Protein AF-A0AAE6ZPF6-F1 (afdb_monomer_lite)

Structure (mmCIF, N/CA/C/O backbone):
data_AF-A0AAE6ZPF6-F1
#
_entry.id   AF-A0AAE6ZPF6-F1
#
loop_
_atom_site.group_PDB
_atom_site.id
_atom_site.type_symbol
_atom_site.label_atom_id
_atom_site.label_alt_id
_atom_site.label_comp_id
_atom_site.label_asym_id
_atom_site.label_entity_id
_atom_site.label_seq_id
_atom_site.pdbx_PDB_ins_code
_atom_site.Cartn_x
_atom_site.Cartn_y
_atom_site.Cartn_z
_atom_site.occupancy
_atom_site.B_iso_or_equiv
_atom_site.auth_seq_id
_atom_site.auth_comp_id
_atom_site.auth_asym_id
_atom_site.auth_atom_id
_atom_site.pdbx_PDB_model_num
ATOM 1 N N . MET A 1 1 ? -27.029 10.970 37.657 1.00 58.06 1 MET A N 1
ATOM 2 C CA . MET A 1 1 ? -26.576 9.634 37.199 1.00 58.06 1 MET A CA 1
ATOM 3 C C . MET A 1 1 ? -26.401 9.538 35.678 1.00 58.06 1 MET A C 1
ATOM 5 O O . MET A 1 1 ? -25.324 9.160 35.243 1.00 58.06 1 MET A O 1
ATOM 9 N N . TYR A 1 2 ? -27.375 9.965 34.861 1.00 64.75 2 TYR A N 1
ATOM 10 C CA . TYR A 1 2 ? -27.305 9.878 33.386 1.00 64.75 2 TYR A CA 1
ATOM 11 C C . TYR A 1 2 ? -26.139 10.632 32.712 1.00 64.75 2 TYR A C 1
ATOM 13 O O . TYR A 1 2 ? -25.563 10.127 31.754 1.00 64.75 2 TYR A O 1
ATOM 21 N N . LYS A 1 3 ? -25.725 11.796 33.236 1.00 71.38 3 LYS A N 1
ATOM 22 C CA . LYS A 1 3 ? -24.595 12.572 32.677 1.00 71.38 3 LYS A CA 1
ATOM 23 C C . LYS A 1 3 ? -23.259 11.817 32.685 1.00 71.38 3 LYS A C 1
ATOM 25 O O . LYS A 1 3 ? -22.439 12.040 31.802 1.00 71.38 3 LYS A O 1
ATOM 30 N N . HIS A 1 4 ? -23.018 10.947 33.668 1.00 84.69 4 HIS A N 1
ATOM 31 C CA . HIS A 1 4 ? -21.779 10.162 33.718 1.00 84.69 4 HIS A CA 1
ATOM 32 C C . HIS A 1 4 ? -21.820 8.998 32.730 1.00 84.69 4 HIS A C 1
ATOM 34 O O . HIS A 1 4 ? -20.843 8.776 32.027 1.00 84.69 4 HIS A O 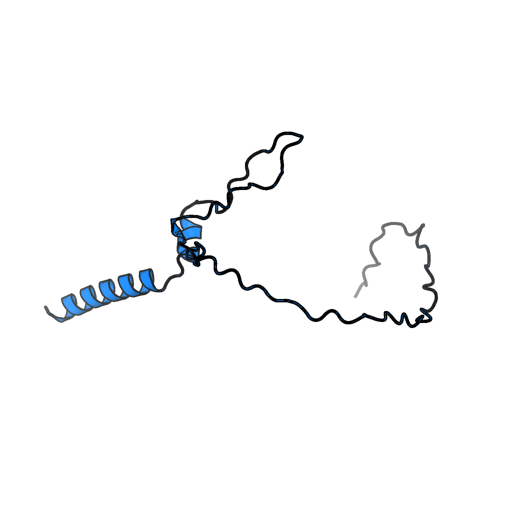1
ATOM 40 N N . PHE A 1 5 ? -22.974 8.343 32.591 1.00 92.50 5 PHE A N 1
ATOM 41 C CA . PHE A 1 5 ? -23.184 7.305 31.581 1.00 92.50 5 PHE A CA 1
ATOM 42 C C . PHE A 1 5 ? -22.990 7.825 30.158 1.00 92.50 5 PHE A C 1
ATOM 44 O O . PHE A 1 5 ? -22.308 7.187 29.366 1.00 92.50 5 PHE A O 1
ATOM 51 N N . GLN A 1 6 ? -23.519 9.010 29.847 1.00 91.88 6 GLN A N 1
ATOM 52 C CA . GLN A 1 6 ? -23.328 9.629 28.534 1.00 91.88 6 GLN A CA 1
ATOM 53 C C . GLN A 1 6 ? -21.856 9.935 28.244 1.00 91.88 6 GLN A C 1
ATOM 55 O O . GLN A 1 6 ? -21.403 9.719 27.128 1.00 91.88 6 GLN A O 1
ATOM 60 N N . LYS A 1 7 ? -21.089 10.388 29.245 1.00 93.06 7 LYS A N 1
ATOM 61 C CA . LYS A 1 7 ? -19.644 10.621 29.092 1.00 93.06 7 LYS A CA 1
ATOM 62 C C . LYS A 1 7 ? -18.869 9.325 28.866 1.00 93.06 7 LYS A C 1
ATOM 64 O O . LYS A 1 7 ? -17.991 9.295 28.014 1.00 93.06 7 LYS A 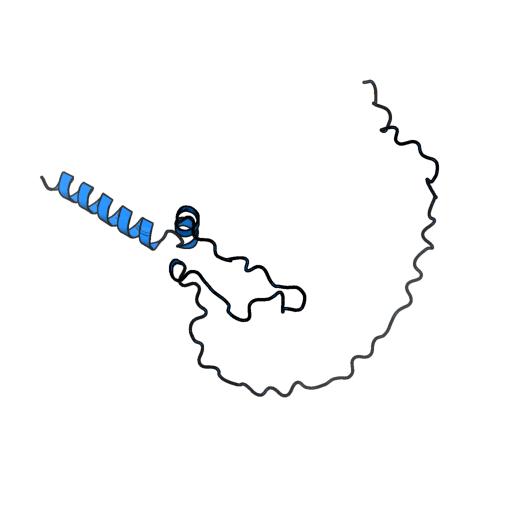O 1
ATOM 69 N N . ILE A 1 8 ? -19.206 8.268 29.603 1.00 95.19 8 ILE A N 1
ATOM 70 C CA . ILE A 1 8 ? -18.587 6.947 29.434 1.00 95.19 8 ILE A CA 1
ATOM 71 C C . ILE A 1 8 ? -18.893 6.407 28.035 1.00 95.19 8 ILE A C 1
ATOM 73 O O . ILE A 1 8 ? -17.982 6.005 27.320 1.00 95.19 8 ILE A O 1
ATOM 77 N N . LEU A 1 9 ? -20.156 6.474 27.609 1.00 95.44 9 LEU A N 1
ATOM 78 C CA . LEU A 1 9 ? -20.567 6.048 26.275 1.00 95.44 9 LEU A CA 1
ATOM 79 C C . LEU A 1 9 ? -19.875 6.869 25.180 1.00 95.44 9 LEU A C 1
ATOM 81 O O . LEU A 1 9 ? -19.399 6.298 24.207 1.00 95.44 9 LEU A O 1
ATOM 85 N N . ALA A 1 10 ? -19.769 8.189 25.352 1.00 95.44 10 ALA A N 1
ATOM 86 C CA . ALA A 1 10 ? -19.077 9.058 24.406 1.00 95.44 10 ALA A CA 1
ATOM 87 C C . ALA A 1 10 ? -17.591 8.696 24.269 1.00 95.44 10 ALA A C 1
ATOM 89 O O . ALA A 1 10 ? -17.084 8.657 23.154 1.00 95.44 10 ALA A O 1
ATOM 90 N N . LEU A 1 11 ? -16.906 8.378 25.374 1.00 96.56 11 LEU A N 1
ATOM 91 C CA . LEU A 1 11 ? -15.513 7.922 25.339 1.00 96.56 11 LEU A CA 1
ATOM 92 C C . LEU A 1 11 ? -15.364 6.576 24.623 1.00 96.56 11 LEU A C 1
ATOM 94 O O . LEU A 1 11 ? -14.448 6.415 23.821 1.00 96.56 11 LEU A O 1
ATOM 98 N N . ILE A 1 12 ? -16.275 5.631 24.869 1.00 96.19 12 ILE A N 1
ATOM 99 C CA . ILE A 1 12 ? -16.268 4.326 24.192 1.00 96.19 12 ILE A CA 1
ATOM 100 C C . ILE A 1 12 ? -16.484 4.507 22.689 1.00 96.19 12 ILE A C 1
ATOM 102 O O . ILE A 1 12 ? -15.710 3.987 21.890 1.00 96.19 12 ILE A O 1
ATOM 106 N N . LEU A 1 13 ? -17.501 5.278 22.297 1.00 96.25 13 LEU A N 1
ATOM 107 C CA . LEU A 1 13 ? -17.804 5.538 20.891 1.00 96.25 13 LEU A CA 1
ATOM 108 C C . LEU A 1 13 ? -16.663 6.279 20.191 1.00 96.25 13 LEU A C 1
ATOM 110 O O . LEU A 1 13 ? -16.329 5.940 19.060 1.00 96.25 13 LEU A O 1
ATOM 114 N N . LEU A 1 14 ? -16.026 7.235 20.870 1.00 96.06 14 LEU A N 1
ATOM 115 C CA . LEU A 1 14 ? -14.848 7.924 20.352 1.00 96.06 14 LEU A CA 1
ATOM 116 C C . LEU A 1 14 ? -13.675 6.957 20.149 1.00 96.06 14 LEU A C 1
ATOM 118 O O . LEU A 1 14 ? -13.012 7.020 19.117 1.00 96.06 14 LEU A O 1
ATOM 122 N N . GLY A 1 15 ? -13.443 6.041 21.091 1.00 93.31 15 GLY A N 1
ATOM 123 C CA . GLY A 1 15 ? -12.421 5.001 20.965 1.00 93.31 15 GLY A CA 1
ATOM 124 C C . GLY A 1 15 ? -12.681 4.077 19.776 1.00 93.31 15 GLY A C 1
ATOM 125 O O . GLY A 1 15 ? -11.798 3.885 18.944 1.00 93.31 15 GLY A O 1
ATOM 126 N N . VAL A 1 16 ? -13.912 3.574 19.639 1.00 92.25 16 VAL A N 1
ATOM 127 C CA . VAL A 1 16 ? -14.318 2.729 18.503 1.00 92.25 16 VAL A CA 1
ATOM 128 C C . VAL A 1 16 ? -14.165 3.478 17.181 1.00 92.25 16 VAL A C 1
ATOM 130 O O . VAL A 1 16 ? -13.597 2.930 16.237 1.00 92.25 16 VAL A O 1
ATOM 133 N N . PHE A 1 17 ? -14.621 4.730 17.111 1.00 92.31 17 PHE A N 1
ATOM 134 C CA . PHE A 1 17 ? -14.486 5.561 15.916 1.00 92.31 17 PHE A CA 1
ATOM 135 C C . PHE A 1 17 ? -13.017 5.769 15.543 1.00 92.31 17 PHE A C 1
ATOM 137 O O . PHE A 1 17 ? -12.642 5.570 14.391 1.00 92.31 17 PHE A O 1
ATOM 144 N N . THR A 1 18 ? -12.174 6.103 16.522 1.00 89.94 18 THR A N 1
ATOM 145 C CA . THR A 1 18 ? -10.740 6.331 16.305 1.00 89.94 18 THR A CA 1
ATOM 146 C C . THR A 1 18 ? -10.066 5.060 15.794 1.00 89.94 18 THR A C 1
ATOM 148 O O . THR A 1 18 ? -9.382 5.102 14.783 1.00 89.94 18 THR A O 1
ATOM 151 N N . LEU A 1 19 ? -10.318 3.904 16.412 1.00 84.31 19 LEU A N 1
ATOM 152 C CA . LEU A 1 19 ? -9.718 2.636 15.980 1.00 84.31 19 LEU A CA 1
ATOM 153 C C . LEU A 1 19 ? -10.185 2.177 14.590 1.00 84.31 19 LEU A C 1
ATOM 155 O O . LEU A 1 19 ? -9.421 1.521 13.891 1.00 84.31 19 LEU A O 1
ATOM 159 N N . ASN A 1 20 ? -11.412 2.514 14.180 1.00 79.62 20 ASN A N 1
ATOM 160 C CA . ASN A 1 20 ? -11.928 2.162 12.851 1.00 79.62 20 ASN A CA 1
ATOM 161 C C . ASN A 1 20 ? -11.506 3.141 11.749 1.00 79.62 20 ASN A C 1
ATOM 163 O O . ASN A 1 20 ? -11.528 2.776 10.577 1.00 79.62 20 ASN A O 1
ATOM 167 N N . THR A 1 21 ? -11.163 4.381 12.102 1.00 81.25 21 THR A N 1
ATOM 168 C CA . THR A 1 21 ? -10.759 5.412 11.131 1.00 81.25 21 THR A CA 1
ATOM 169 C C . THR A 1 21 ? -9.250 5.588 11.028 1.00 81.25 21 THR A C 1
ATOM 171 O O . THR A 1 21 ? -8.772 6.052 9.995 1.00 81.25 21 THR A O 1
ATOM 174 N N . VAL A 1 22 ? -8.488 5.211 12.058 1.00 83.94 22 VAL A N 1
ATOM 175 C CA . VAL A 1 22 ? -7.024 5.217 12.004 1.00 83.94 22 VAL A CA 1
ATOM 176 C C . VAL A 1 22 ? -6.557 4.182 10.973 1.00 83.94 22 VAL A C 1
ATOM 178 O O . VAL A 1 22 ? -6.905 3.004 11.092 1.00 83.94 22 VAL A O 1
ATOM 181 N N . PRO A 1 23 ? -5.751 4.588 9.971 1.00 80.06 23 PRO A N 1
ATOM 182 C CA . PRO A 1 23 ? -5.169 3.655 9.018 1.00 80.06 23 PRO A CA 1
ATOM 183 C C . PRO A 1 23 ? -4.380 2.569 9.743 1.00 80.06 23 PRO A C 1
ATOM 185 O O . PRO A 1 23 ? -3.577 2.862 10.631 1.00 80.06 23 PRO A O 1
ATOM 188 N N . ARG A 1 24 ? -4.571 1.312 9.338 1.00 74.62 24 ARG A N 1
ATOM 189 C CA . ARG A 1 24 ? -3.849 0.182 9.935 1.00 74.62 24 ARG A CA 1
ATOM 190 C C . ARG A 1 24 ? -2.338 0.327 9.787 1.00 74.62 24 ARG A C 1
ATOM 192 O O . ARG A 1 24 ? -1.633 -0.032 10.720 1.00 74.62 24 ARG A O 1
ATOM 199 N N . GLU A 1 25 ? -1.877 0.969 8.713 1.00 68.81 25 GLU A N 1
ATOM 200 C CA . GLU A 1 25 ? -0.487 1.398 8.506 1.00 68.81 25 GLU A CA 1
ATOM 201 C C . GLU A 1 25 ? 0.086 2.159 9.702 1.00 68.81 25 GLU A C 1
ATOM 203 O O . GLU A 1 25 ? 1.199 1.909 10.154 1.00 68.81 25 GLU A O 1
ATOM 208 N N . PHE A 1 26 ? -0.703 3.074 10.266 1.00 76.44 26 PHE A N 1
ATOM 209 C CA . PHE A 1 26 ? -0.258 3.893 11.383 1.00 76.44 26 PHE A CA 1
ATOM 210 C C . PHE A 1 26 ? -0.067 3.051 12.644 1.00 76.44 26 PHE A C 1
ATOM 212 O O . PHE A 1 26 ? 0.901 3.241 13.369 1.00 76.44 26 PHE A O 1
ATOM 219 N N . ILE A 1 27 ? -0.963 2.092 12.893 1.00 77.12 27 ILE A N 1
ATOM 220 C CA . ILE A 1 27 ? -0.833 1.150 14.013 1.00 77.12 27 ILE A CA 1
ATOM 221 C C . ILE A 1 27 ? 0.334 0.186 13.758 1.00 77.12 27 ILE A C 1
ATOM 223 O O . ILE A 1 27 ? 1.078 -0.133 14.683 1.00 77.12 27 ILE A O 1
ATOM 227 N N . HIS A 1 28 ? 0.519 -0.234 12.506 1.00 72.94 28 HIS A N 1
ATOM 228 C CA . HIS A 1 28 ? 1.544 -1.181 12.083 1.00 72.94 28 HIS A CA 1
ATOM 229 C C . HIS A 1 28 ? 2.962 -0.710 12.431 1.00 72.94 28 HIS A C 1
ATOM 231 O O . HIS A 1 28 ? 3.740 -1.500 12.968 1.00 72.94 28 HIS A O 1
ATOM 237 N N . ILE A 1 29 ? 3.247 0.591 12.277 1.00 74.19 29 ILE A N 1
ATOM 238 C CA . ILE A 1 29 ? 4.525 1.222 12.664 1.00 74.19 29 ILE A CA 1
ATOM 239 C C . ILE A 1 29 ? 4.900 0.932 14.130 1.00 74.19 29 ILE A C 1
ATOM 241 O O . ILE A 1 29 ? 6.079 0.819 14.463 1.00 74.19 29 ILE A O 1
ATOM 245 N N . PHE A 1 30 ? 3.916 0.766 15.017 1.00 79.50 30 PHE A N 1
ATOM 246 C CA . PHE A 1 30 ? 4.151 0.511 16.442 1.00 79.50 30 PHE A CA 1
ATOM 247 C C . PHE A 1 30 ? 4.238 -0.979 16.805 1.00 79.50 30 PHE A C 1
ATOM 249 O O . PHE A 1 30 ? 4.523 -1.305 17.956 1.00 79.50 30 PHE A O 1
ATOM 256 N N . THR A 1 31 ? 4.004 -1.895 15.858 1.00 74.00 31 THR A N 1
ATOM 257 C CA . THR A 1 31 ? 3.946 -3.347 16.126 1.00 74.00 31 THR A CA 1
ATOM 258 C C . THR A 1 31 ? 5.283 -4.079 15.976 1.00 74.00 31 THR A C 1
ATOM 260 O O . THR A 1 31 ? 5.332 -5.289 16.177 1.00 74.00 31 THR A O 1
ATOM 263 N N . ASN A 1 32 ? 6.378 -3.363 15.679 1.00 68.44 32 ASN A N 1
ATOM 264 C CA . ASN A 1 32 ? 7.717 -3.923 15.425 1.00 68.44 32 ASN A CA 1
ATOM 265 C C . ASN A 1 32 ? 7.704 -5.095 14.421 1.00 68.44 32 ASN A C 1
ATOM 267 O O . ASN A 1 32 ? 8.496 -6.033 14.513 1.00 68.44 32 ASN A O 1
ATOM 271 N N . HIS A 1 33 ? 6.752 -5.053 13.493 1.00 66.56 33 HIS A N 1
ATOM 272 C CA . HIS A 1 33 ? 6.616 -6.004 12.410 1.00 66.56 33 HIS A CA 1
ATOM 273 C C . HIS A 1 33 ? 7.272 -5.387 11.172 1.00 66.56 33 HIS A C 1
ATOM 275 O O . HIS A 1 33 ? 7.044 -4.219 10.872 1.00 66.56 33 HIS A O 1
ATOM 281 N N . HIS A 1 34 ? 8.116 -6.149 10.480 1.00 62.62 34 HIS A N 1
ATOM 282 C CA . HIS A 1 34 ? 8.766 -5.699 9.251 1.00 62.62 34 HIS A CA 1
ATOM 283 C C . HIS A 1 34 ? 7.972 -6.196 8.041 1.00 62.62 34 HIS A C 1
ATOM 285 O O . HIS A 1 34 ? 7.709 -7.395 7.940 1.00 62.62 34 HIS A O 1
ATOM 291 N N . ASP A 1 35 ? 7.620 -5.286 7.129 1.00 59.78 35 ASP A N 1
ATOM 292 C CA . ASP A 1 35 ? 6.940 -5.609 5.863 1.00 59.78 35 ASP A CA 1
ATOM 293 C C . ASP A 1 35 ? 7.768 -6.523 4.961 1.00 59.78 35 ASP A C 1
ATOM 295 O O . ASP A 1 35 ? 7.236 -7.281 4.157 1.00 59.78 35 ASP A O 1
ATOM 299 N N . THR A 1 36 ? 9.092 -6.464 5.084 1.00 60.56 36 THR A N 1
ATOM 300 C CA . THR A 1 36 ? 10.020 -7.293 4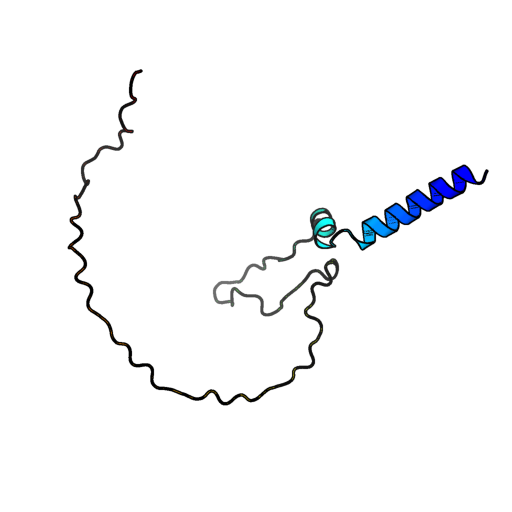.318 1.00 60.56 36 THR A CA 1
ATOM 301 C C . THR A 1 36 ? 11.000 -7.937 5.286 1.00 60.56 36 THR A C 1
ATOM 303 O O . THR A 1 36 ? 11.658 -7.252 6.067 1.00 60.56 36 THR A O 1
ATOM 306 N N . GLN A 1 37 ? 11.078 -9.267 5.263 1.00 63.47 37 GLN A N 1
ATOM 307 C CA . GLN A 1 37 ? 12.177 -9.988 5.897 1.00 63.47 37 GLN A CA 1
ATOM 308 C C . GLN A 1 37 ? 13.222 -10.270 4.827 1.00 63.47 37 GLN A C 1
ATOM 310 O O . GLN A 1 37 ? 12.980 -11.070 3.923 1.00 63.47 37 GLN A O 1
ATOM 315 N N . ASP A 1 38 ? 14.371 -9.612 4.933 1.00 64.75 38 ASP A N 1
ATOM 316 C CA . ASP A 1 38 ? 15.490 -9.860 4.034 1.00 64.75 38 ASP A CA 1
ATOM 317 C C . ASP A 1 38 ? 16.038 -11.268 4.288 1.00 64.75 38 ASP A C 1
ATOM 319 O O . ASP A 1 38 ? 16.599 -11.568 5.344 1.00 64.75 38 ASP A O 1
ATOM 323 N N . THR A 1 39 ? 15.869 -12.164 3.319 1.00 65.56 39 THR A N 1
ATOM 324 C CA . THR A 1 39 ? 16.536 -13.467 3.333 1.00 65.56 39 THR A CA 1
ATOM 325 C C . THR A 1 39 ? 17.887 -13.343 2.647 1.00 65.56 39 THR A C 1
ATOM 327 O O . THR A 1 39 ? 17.970 -12.854 1.521 1.00 65.56 39 THR A O 1
ATOM 330 N N . HIS A 1 40 ? 18.950 -13.824 3.289 1.00 65.44 40 HIS A N 1
ATOM 331 C CA . HIS A 1 40 ? 20.258 -13.909 2.647 1.00 65.44 40 HIS A CA 1
ATOM 332 C C . HIS A 1 40 ? 20.214 -14.921 1.494 1.00 65.44 40 HIS A C 1
ATOM 334 O O . HIS A 1 40 ? 20.143 -16.127 1.723 1.00 65.44 40 HIS A O 1
ATOM 340 N N . ALA A 1 41 ? 20.263 -14.427 0.257 1.00 66.50 41 ALA A N 1
ATOM 341 C CA . ALA A 1 41 ? 20.447 -15.256 -0.928 1.00 66.50 41 ALA A CA 1
ATOM 342 C C . ALA A 1 41 ? 21.908 -15.731 -1.009 1.00 66.50 41 ALA A C 1
ATOM 344 O O . ALA A 1 41 ? 22.837 -14.941 -0.808 1.00 66.50 41 ALA A O 1
ATOM 345 N N . SER A 1 42 ? 22.124 -17.018 -1.298 1.00 74.56 42 SER A N 1
ATOM 346 C CA . SER A 1 42 ? 23.469 -17.537 -1.567 1.00 74.56 42 SER A CA 1
ATOM 347 C C . SER A 1 42 ? 23.929 -17.123 -2.967 1.00 74.56 42 SER A C 1
ATOM 349 O O . SER A 1 42 ? 23.125 -16.757 -3.825 1.00 74.56 42 SER A O 1
ATOM 351 N N . ALA A 1 43 ? 25.241 -17.149 -3.218 1.00 72.81 43 ALA A N 1
ATOM 352 C CA . ALA A 1 43 ? 25.781 -16.770 -4.521 1.00 72.81 43 ALA A CA 1
ATOM 353 C C . ALA A 1 43 ? 25.226 -17.685 -5.632 1.00 72.81 43 ALA A C 1
ATOM 355 O O . ALA A 1 43 ? 25.558 -18.868 -5.681 1.00 72.81 43 ALA A O 1
ATOM 356 N N . GLY A 1 44 ? 24.397 -17.123 -6.518 1.00 69.19 44 GLY A N 1
ATOM 357 C CA . GLY A 1 44 ? 23.737 -17.838 -7.619 1.00 69.19 44 GLY A CA 1
ATOM 358 C C . GLY A 1 44 ? 22.211 -17.922 -7.509 1.00 69.19 44 GLY A C 1
ATOM 359 O O . GLY A 1 44 ? 21.568 -18.249 -8.505 1.00 69.19 44 GLY A O 1
ATOM 360 N N . ASP A 1 45 ? 21.632 -17.582 -6.354 1.00 67.31 45 ASP A N 1
ATOM 361 C CA . ASP A 1 45 ? 20.179 -17.557 -6.169 1.00 67.31 45 ASP A CA 1
ATOM 362 C C . ASP A 1 45 ? 19.545 -16.276 -6.728 1.00 67.31 45 ASP A C 1
ATOM 364 O O . ASP A 1 45 ? 20.160 -15.206 -6.791 1.00 67.31 45 ASP A O 1
ATOM 368 N N . ALA A 1 46 ? 18.272 -16.376 -7.117 1.00 61.97 46 ALA A N 1
ATOM 369 C CA . ALA A 1 46 ? 17.477 -15.211 -7.471 1.00 61.97 46 ALA A CA 1
ATOM 370 C C . ALA A 1 46 ? 17.353 -14.287 -6.247 1.00 61.97 46 ALA A C 1
ATOM 372 O O . ALA A 1 46 ? 16.826 -14.680 -5.211 1.00 61.97 46 ALA A O 1
ATOM 373 N N . MET A 1 47 ? 17.812 -13.039 -6.377 1.00 62.06 47 MET A N 1
ATOM 374 C CA . MET A 1 47 ? 17.753 -12.041 -5.297 1.00 62.06 47 MET A CA 1
ATOM 375 C C . MET A 1 47 ? 16.330 -11.552 -4.982 1.00 62.06 47 MET A C 1
ATOM 377 O O . MET A 1 47 ? 16.137 -10.784 -4.045 1.00 62.06 47 MET A O 1
ATOM 381 N N . PHE A 1 48 ? 15.338 -11.975 -5.765 1.00 60.53 48 PHE A N 1
ATOM 382 C CA . PHE A 1 48 ? 13.937 -11.630 -5.573 1.00 60.53 48 PHE A CA 1
ATOM 383 C C . PHE A 1 48 ? 13.187 -12.844 -5.026 1.00 60.53 48 PHE A C 1
ATOM 385 O O . PHE A 1 48 ? 13.193 -13.909 -5.645 1.00 60.53 48 PHE A O 1
ATOM 392 N N . SER A 1 49 ? 12.517 -12.673 -3.884 1.00 59.66 49 SER A N 1
ATOM 393 C CA . SER A 1 49 ? 11.577 -13.669 -3.368 1.00 59.66 49 SER A CA 1
ATOM 394 C C . SER A 1 49 ? 10.431 -13.855 -4.367 1.00 59.66 49 SER A C 1
ATOM 396 O O . SER A 1 49 ? 9.789 -12.882 -4.760 1.00 59.66 49 SER A O 1
ATOM 398 N N . GLY A 1 50 ? 10.154 -15.101 -4.763 1.00 61.97 50 GLY A N 1
ATOM 399 C CA . GLY A 1 50 ? 8.969 -15.440 -5.563 1.00 61.97 50 GLY A CA 1
ATOM 400 C C . GLY A 1 50 ? 7.655 -15.343 -4.775 1.00 61.97 50 GLY A C 1
ATOM 401 O O . GLY A 1 50 ? 6.579 -15.355 -5.364 1.00 61.97 50 GLY A O 1
ATOM 402 N N . GLU A 1 51 ? 7.745 -15.224 -3.451 1.00 59.03 51 GLU A N 1
ATOM 403 C CA . GLU A 1 51 ? 6.616 -15.094 -2.534 1.00 59.03 51 GLU A CA 1
ATOM 404 C C . GLU A 1 51 ? 6.489 -13.634 -2.085 1.00 59.03 51 GLU A C 1
ATOM 406 O O . GLU A 1 51 ? 7.388 -13.099 -1.425 1.00 59.03 51 GLU A O 1
ATOM 411 N N . HIS A 1 52 ? 5.367 -12.989 -2.413 1.00 59.38 52 HIS A N 1
ATOM 412 C CA . HIS A 1 52 ? 5.044 -11.653 -1.918 1.00 59.38 52 HIS A CA 1
ATOM 413 C C . HIS A 1 52 ? 4.377 -11.766 -0.539 1.00 59.38 52 HIS A C 1
ATOM 415 O O . HIS A 1 52 ? 3.158 -11.888 -0.425 1.00 59.38 52 HIS A O 1
ATOM 421 N N . ARG A 1 53 ? 5.178 -11.731 0.529 1.00 59.44 53 ARG A N 1
ATOM 422 C CA . ARG A 1 53 ? 4.677 -11.800 1.909 1.00 59.44 53 ARG A CA 1
ATOM 423 C C . ARG A 1 53 ? 4.227 -10.409 2.351 1.00 59.44 53 ARG A C 1
ATOM 425 O O . ARG A 1 53 ? 5.065 -9.551 2.582 1.00 59.44 53 ARG A O 1
ATOM 432 N N . HIS A 1 54 ? 2.919 -10.191 2.443 1.00 60.00 54 HIS A N 1
ATOM 433 C CA . HIS A 1 54 ? 2.359 -8.993 3.072 1.00 60.00 54 HIS A CA 1
ATOM 434 C C . HIS A 1 54 ? 2.078 -9.278 4.546 1.00 60.00 54 HIS A C 1
ATOM 436 O O . HIS A 1 54 ? 1.843 -10.420 4.942 1.00 60.00 54 HIS A O 1
ATOM 442 N N . CYS A 1 55 ? 2.047 -8.233 5.361 1.00 61.12 55 CYS A N 1
ATOM 443 C CA . CYS A 1 55 ? 1.585 -8.330 6.736 1.00 61.12 55 CYS A CA 1
ATOM 444 C C . CYS A 1 55 ? 0.070 -8.578 6.763 1.00 61.12 55 CYS A C 1
ATOM 446 O O . CYS A 1 55 ? -0.702 -7.687 6.404 1.00 61.12 55 CYS A O 1
ATOM 448 N N . ASP A 1 56 ? -0.369 -9.735 7.272 1.00 61.25 56 ASP A N 1
ATOM 449 C CA . ASP A 1 56 ? -1.800 -10.068 7.433 1.00 61.25 56 ASP A CA 1
ATOM 450 C C . ASP A 1 56 ? -2.574 -8.992 8.218 1.00 61.25 56 ASP A C 1
ATOM 452 O O . ASP A 1 56 ? -3.767 -8.771 8.007 1.00 61.25 56 ASP A O 1
ATOM 456 N N . PHE A 1 57 ? -1.878 -8.276 9.107 1.00 63.25 57 PHE A N 1
ATOM 457 C CA . PHE A 1 57 ? -2.423 -7.174 9.895 1.00 63.25 57 PHE A CA 1
ATOM 458 C C . PHE A 1 57 ? -2.929 -6.002 9.040 1.00 63.25 57 PHE A C 1
ATOM 460 O O . PHE A 1 57 ? -3.983 -5.423 9.331 1.00 63.25 57 PHE A O 1
ATOM 467 N N . LEU A 1 58 ? -2.189 -5.663 7.982 1.00 59.44 58 LEU A N 1
ATOM 468 C CA . LEU A 1 58 ? -2.505 -4.539 7.111 1.00 59.44 58 LEU A CA 1
ATOM 469 C C . LEU A 1 58 ? -3.706 -4.844 6.208 1.00 59.44 58 LEU A C 1
ATOM 471 O O . LEU A 1 58 ? -4.402 -3.917 5.804 1.00 59.44 58 LEU A O 1
ATOM 475 N N . GLN A 1 59 ? -3.999 -6.127 5.943 1.00 59.00 59 GLN A N 1
ATOM 476 C CA . GLN A 1 59 ? -5.042 -6.565 5.002 1.00 59.00 59 GLN A CA 1
ATOM 477 C C . GLN A 1 59 ? -4.961 -5.852 3.637 1.00 59.00 59 GLN A C 1
ATOM 479 O O . GLN A 1 59 ? -5.945 -5.804 2.907 1.00 59.00 59 GLN A O 1
ATOM 484 N N . ILE A 1 60 ? -3.780 -5.351 3.250 1.00 56.41 60 ILE A N 1
ATOM 485 C CA . ILE A 1 60 ? -3.486 -4.799 1.913 1.00 56.41 60 ILE A CA 1
ATOM 486 C C . ILE A 1 60 ? -3.206 -5.968 0.957 1.00 56.41 60 ILE A C 1
ATOM 488 O O . ILE A 1 60 ? -2.310 -5.937 0.123 1.00 56.41 60 ILE A O 1
ATOM 492 N N . GLY A 1 61 ? -3.940 -7.066 1.125 1.00 53.88 61 GLY A N 1
ATOM 493 C CA . GLY A 1 61 ? -3.958 -8.116 0.129 1.00 53.88 61 GLY A CA 1
ATOM 494 C C . GLY A 1 61 ? -4.684 -7.569 -1.087 1.00 53.88 61 GLY A C 1
ATOM 495 O O . GLY A 1 61 ? -5.745 -6.958 -0.957 1.00 53.88 61 GLY A O 1
ATOM 496 N N . VAL A 1 62 ? -4.117 -7.789 -2.270 1.00 55.31 62 VAL A N 1
ATOM 497 C CA . VAL A 1 62 ? -4.890 -7.685 -3.505 1.00 55.31 62 VAL A CA 1
ATOM 498 C C . VAL A 1 62 ? -6.077 -8.629 -3.331 1.00 55.31 62 VAL A C 1
ATOM 500 O O . VAL A 1 62 ? -5.886 -9.833 -3.159 1.00 55.31 62 VAL A O 1
ATOM 503 N N . GLU A 1 63 ? -7.288 -8.073 -3.285 1.00 53.53 63 GLU A N 1
ATOM 504 C CA . GLU A 1 63 ? -8.517 -8.862 -3.265 1.00 53.53 63 GLU A CA 1
ATOM 505 C C . GLU A 1 63 ? -8.421 -9.891 -4.401 1.00 53.53 63 GLU A C 1
ATOM 507 O O . GLU A 1 63 ? -7.932 -9.523 -5.474 1.00 53.53 63 GLU A O 1
ATOM 512 N N . PRO A 1 64 ? -8.760 -11.178 -4.186 1.00 57.41 64 PRO A N 1
ATOM 513 C CA . PRO A 1 64 ? -8.610 -12.191 -5.219 1.00 57.41 64 PRO A CA 1
ATOM 514 C C . PRO A 1 64 ? -9.523 -11.825 -6.389 1.00 57.41 64 PRO A C 1
ATOM 516 O O . PRO A 1 64 ? -10.707 -12.146 -6.405 1.00 57.41 64 PRO A O 1
ATOM 519 N N . PHE A 1 65 ? -8.978 -11.089 -7.353 1.00 56.69 65 PHE A N 1
ATOM 520 C CA . PHE A 1 65 ? -9.659 -10.790 -8.591 1.00 56.69 65 PHE A CA 1
ATOM 521 C C . PHE A 1 65 ? -9.791 -12.113 -9.326 1.00 56.69 65 PHE A C 1
ATOM 523 O O . PHE A 1 65 ? -8.784 -12.759 -9.627 1.00 56.69 65 PHE A O 1
ATOM 530 N N . ASP A 1 66 ? -11.027 -12.507 -9.628 1.00 66.25 66 ASP A N 1
ATOM 531 C CA . ASP A 1 66 ? -11.263 -13.552 -10.612 1.00 66.25 66 ASP A CA 1
ATOM 532 C C . ASP A 1 66 ? -10.485 -13.173 -11.871 1.00 66.25 66 ASP A C 1
ATOM 534 O O . ASP A 1 66 ? -10.694 -12.109 -12.462 1.00 66.25 66 ASP A O 1
ATOM 538 N N . GLN A 1 67 ? -9.520 -14.010 -12.240 1.00 65.12 67 GLN A N 1
ATOM 539 C CA . GLN A 1 67 ? -8.628 -13.736 -13.352 1.00 65.12 67 GLN A CA 1
ATOM 540 C C . GLN A 1 67 ? -9.422 -13.842 -14.660 1.00 65.12 67 GLN A C 1
ATOM 542 O O . GLN A 1 67 ? -9.515 -14.907 -15.269 1.00 65.12 67 GLN A O 1
ATOM 547 N N . TYR A 1 68 ? -10.011 -12.738 -15.115 1.00 68.88 68 TYR A N 1
ATOM 548 C CA . TYR A 1 68 ? -10.627 -12.674 -16.434 1.00 68.88 68 TYR A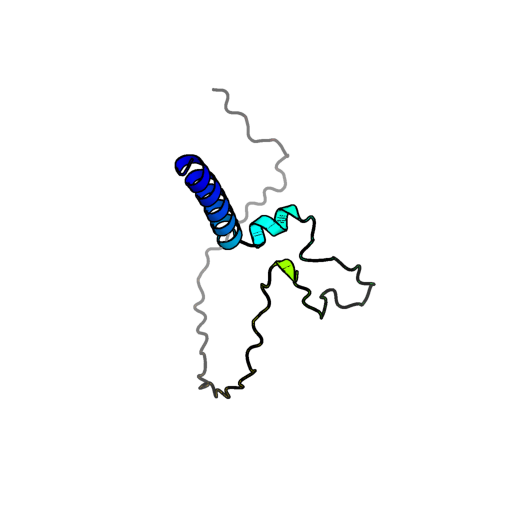 CA 1
ATOM 549 C C . TYR A 1 68 ? -9.557 -12.351 -17.478 1.00 68.88 68 TYR A C 1
ATOM 551 O O . TYR A 1 68 ? -8.829 -11.363 -17.394 1.00 68.88 68 TYR A O 1
ATOM 559 N N . THR A 1 69 ? -9.441 -13.215 -18.484 1.00 76.25 69 THR A N 1
ATOM 560 C CA . THR A 1 69 ? -8.520 -12.999 -19.603 1.00 76.25 69 THR A CA 1
ATOM 561 C C . THR A 1 69 ? -9.265 -12.287 -20.722 1.00 76.25 69 THR A C 1
ATOM 563 O O . THR A 1 69 ? -10.101 -12.883 -21.396 1.00 76.25 69 THR A O 1
ATOM 566 N N . THR A 1 70 ? -8.949 -11.012 -20.943 1.00 76.44 70 THR A N 1
ATOM 567 C CA . THR A 1 70 ? -9.423 -10.270 -22.117 1.00 76.44 70 THR A CA 1
ATOM 568 C C . THR A 1 70 ? -8.386 -10.382 -23.226 1.00 76.44 70 THR A C 1
ATOM 570 O O . THR A 1 70 ? -7.289 -9.834 -23.125 1.00 76.44 70 THR A O 1
ATOM 573 N N . THR A 1 71 ? -8.724 -11.068 -24.315 1.00 79.19 71 THR A N 1
ATOM 574 C CA . THR A 1 71 ? -7.910 -11.054 -25.535 1.00 79.19 71 THR A CA 1
ATOM 575 C C . THR A 1 71 ? -8.142 -9.750 -26.291 1.00 79.19 71 THR A C 1
ATOM 577 O O . THR A 1 71 ? -9.209 -9.542 -26.867 1.00 79.19 71 THR A O 1
ATOM 580 N N . PHE A 1 72 ? -7.136 -8.877 -26.304 1.00 80.81 72 PHE A N 1
ATOM 581 C CA . PHE A 1 72 ? -7.119 -7.656 -27.105 1.00 80.81 72 PHE A CA 1
ATOM 582 C C . PHE A 1 72 ? -6.117 -7.803 -28.252 1.00 80.81 72 PHE A C 1
ATOM 584 O O . PHE A 1 72 ? -4.937 -8.064 -28.026 1.00 80.81 72 PHE A O 1
ATOM 591 N N . ILE A 1 73 ? -6.579 -7.615 -29.487 1.00 83.75 73 ILE A N 1
ATOM 592 C CA . ILE A 1 73 ? -5.705 -7.541 -30.659 1.00 83.75 73 ILE A CA 1
ATOM 593 C C . ILE A 1 73 ? -5.412 -6.063 -30.904 1.00 83.75 73 ILE A C 1
ATOM 595 O O . ILE A 1 73 ? -6.256 -5.331 -31.422 1.00 83.75 73 ILE A O 1
ATOM 599 N N . ALA A 1 74 ? -4.220 -5.618 -30.510 1.00 78.88 74 ALA A N 1
ATOM 600 C CA . ALA A 1 74 ? -3.799 -4.245 -30.744 1.00 78.88 74 ALA A CA 1
ATOM 601 C C . ALA A 1 74 ? -3.603 -3.998 -32.252 1.00 78.88 74 ALA A C 1
ATOM 603 O O . ALA A 1 74 ? -2.890 -4.767 -32.906 1.00 78.88 74 ALA A O 1
ATOM 604 N N . PRO A 1 75 ? -4.183 -2.931 -32.829 1.00 81.56 75 PRO A N 1
ATOM 605 C CA . PRO A 1 75 ? -3.887 -2.557 -34.203 1.00 81.56 75 PRO A CA 1
ATOM 606 C C . PRO A 1 75 ? -2.425 -2.113 -34.295 1.00 81.56 75 PRO A C 1
ATOM 608 O O . PRO A 1 75 ? -2.029 -1.097 -33.722 1.00 81.56 75 PRO A O 1
ATOM 611 N N . VAL A 1 76 ? -1.612 -2.871 -35.028 1.00 80.94 76 VAL A N 1
ATOM 612 C CA . VAL A 1 76 ? -0.210 -2.522 -35.262 1.00 80.94 76 VAL A CA 1
ATOM 613 C C . VAL A 1 76 ? -0.160 -1.435 -36.332 1.00 80.94 76 VAL A C 1
ATOM 615 O O . VAL A 1 76 ? -0.651 -1.627 -37.445 1.00 80.94 76 VAL A O 1
ATOM 618 N N . ARG A 1 77 ? 0.428 -0.281 -36.009 1.00 82.62 77 ARG A N 1
ATOM 619 C CA . ARG A 1 77 ? 0.786 0.739 -37.002 1.00 82.62 77 ARG A CA 1
ATOM 620 C C . ARG A 1 77 ? 2.302 0.901 -37.058 1.00 82.62 77 ARG A C 1
ATOM 622 O O . ARG A 1 77 ? 2.945 0.860 -36.010 1.00 82.62 77 ARG A O 1
ATOM 629 N N . PRO A 1 78 ? 2.880 1.103 -38.252 1.00 83.69 78 PRO A N 1
ATOM 630 C CA . PRO A 1 78 ? 4.301 1.378 -38.375 1.00 83.69 78 PRO A CA 1
ATOM 631 C C . PRO A 1 78 ? 4.628 2.718 -37.710 1.00 83.69 78 PRO A C 1
ATOM 633 O O . PRO A 1 78 ? 4.016 3.743 -38.016 1.00 83.69 78 PRO A O 1
ATOM 636 N N . VAL A 1 79 ? 5.606 2.706 -36.806 1.00 79.50 79 VAL A N 1
ATOM 637 C CA . VAL A 1 79 ? 6.193 3.922 -36.239 1.00 79.50 79 VAL A CA 1
ATOM 638 C C . VAL A 1 79 ? 7.384 4.307 -37.108 1.00 79.50 79 VAL A C 1
ATOM 640 O O . VAL A 1 79 ? 8.376 3.583 -37.168 1.00 79.50 79 VAL A O 1
ATOM 643 N N . ILE A 1 80 ? 7.278 5.443 -37.797 1.00 83.75 80 ILE A N 1
ATOM 644 C CA . ILE A 1 80 ? 8.387 6.024 -38.556 1.00 83.75 80 ILE A CA 1
ATOM 645 C C . ILE A 1 80 ? 9.135 6.968 -37.618 1.00 83.75 80 ILE A C 1
ATOM 647 O O . ILE A 1 80 ? 8.654 8.054 -37.297 1.00 83.75 80 ILE A O 1
ATOM 651 N N . TRP A 1 81 ? 10.317 6.551 -37.175 1.00 79.31 81 TRP A N 1
ATOM 652 C CA . TRP A 1 81 ? 11.203 7.399 -36.388 1.00 79.31 81 TRP A CA 1
ATOM 653 C C . TRP A 1 81 ? 11.932 8.373 -37.311 1.00 79.31 81 TRP A C 1
ATOM 655 O O . TRP A 1 81 ? 12.824 7.983 -38.063 1.00 79.31 81 TRP A O 1
ATOM 665 N N . VAL A 1 82 ? 11.552 9.648 -37.257 1.00 82.50 82 VAL A N 1
ATOM 666 C CA . VAL A 1 82 ? 12.269 10.726 -37.946 1.00 82.50 82 VAL A CA 1
ATOM 667 C C . VAL A 1 82 ? 13.188 11.397 -36.935 1.00 82.50 82 VAL A C 1
ATOM 669 O O . VAL A 1 82 ? 12.765 12.254 -36.160 1.00 82.50 82 VAL A O 1
ATOM 672 N N . PHE A 1 83 ? 14.456 10.995 -36.927 1.00 80.62 83 PHE A N 1
ATOM 673 C CA . PHE A 1 83 ? 15.474 11.677 -36.139 1.00 80.62 83 PHE A CA 1
ATOM 674 C C . PHE A 1 83 ? 15.850 12.977 -36.844 1.00 80.62 83 PHE A C 1
ATOM 676 O O . PHE A 1 83 ? 16.498 12.966 -37.888 1.00 80.62 83 PHE A O 1
ATOM 683 N N . GLN A 1 84 ? 15.431 14.106 -36.278 1.00 79.12 84 GLN A N 1
ATOM 684 C CA . GLN A 1 84 ? 15.950 15.400 -36.694 1.00 79.12 84 GLN A CA 1
ATOM 685 C C . GLN A 1 84 ? 17.343 15.570 -36.081 1.00 79.12 84 GLN A C 1
ATOM 687 O O . GLN A 1 84 ? 17.447 15.600 -34.850 1.00 79.12 84 GLN A O 1
ATOM 692 N N . PRO A 1 85 ? 18.415 15.682 -36.883 1.00 77.50 85 PRO A N 1
ATOM 693 C CA . PRO A 1 85 ? 19.721 16.000 -36.337 1.00 77.50 85 PRO A CA 1
ATOM 694 C C . PRO A 1 85 ? 19.653 17.413 -35.753 1.00 77.50 85 PRO A C 1
ATOM 696 O O . PRO A 1 85 ? 19.624 18.404 -36.481 1.00 77.50 85 PRO A O 1
ATOM 699 N N . ARG A 1 86 ? 19.600 17.521 -34.422 1.00 72.31 86 ARG A N 1
ATOM 700 C CA . ARG A 1 86 ? 19.891 18.793 -33.763 1.00 72.31 86 ARG A CA 1
ATOM 701 C C . ARG A 1 86 ? 21.382 19.043 -33.924 1.00 72.31 86 ARG A C 1
ATOM 703 O O . ARG A 1 86 ? 22.191 18.239 -33.470 1.00 72.31 86 ARG A O 1
ATOM 710 N N . GLN A 1 87 ? 21.735 20.170 -34.533 1.00 76.25 87 GLN A N 1
ATOM 711 C CA . GLN A 1 87 ? 23.066 20.741 -34.372 1.00 76.25 87 GLN A CA 1
ATOM 712 C C . GLN A 1 87 ? 23.193 21.162 -32.906 1.00 76.25 87 GLN A C 1
ATOM 714 O O . GLN A 1 87 ? 22.748 22.238 -32.513 1.00 76.25 87 GLN A O 1
ATOM 719 N N . LEU A 1 88 ? 23.698 20.259 -32.068 1.00 71.94 88 LEU A N 1
ATOM 720 C CA . LEU A 1 88 ? 24.110 20.615 -30.721 1.00 71.94 88 LEU A CA 1
ATOM 721 C C . LEU A 1 88 ? 25.419 21.401 -30.861 1.00 71.94 88 LEU A C 1
ATOM 723 O O . LEU A 1 88 ? 26.330 20.907 -31.530 1.00 71.94 88 LEU A O 1
ATOM 727 N N . PRO A 1 89 ? 25.521 22.617 -30.297 1.00 76.31 89 PRO A N 1
ATOM 728 C CA . PRO A 1 89 ? 26.799 23.306 -30.246 1.00 76.31 89 PRO A CA 1
ATOM 729 C C . PRO A 1 89 ? 27.794 22.413 -29.504 1.00 76.31 89 PRO A C 1
ATOM 731 O O . PRO A 1 89 ? 27.451 21.801 -28.491 1.00 76.31 89 PRO A O 1
ATOM 734 N N . GLU A 1 90 ? 29.007 22.315 -30.039 1.00 75.75 90 GLU A N 1
ATOM 735 C CA . GLU A 1 90 ? 30.091 21.579 -29.403 1.00 75.75 90 GLU A CA 1
ATOM 736 C C . GLU A 1 90 ? 30.293 22.132 -27.989 1.00 75.75 90 GLU A C 1
ATOM 738 O O . GLU A 1 90 ? 30.597 23.310 -27.795 1.00 75.75 90 GLU A O 1
ATOM 743 N N . THR A 1 91 ? 30.061 21.294 -26.980 1.00 69.81 91 THR A N 1
ATOM 744 C CA . THR A 1 91 ? 30.370 21.637 -25.595 1.00 69.81 91 THR A CA 1
ATOM 745 C C . THR A 1 91 ? 31.880 21.748 -25.468 1.00 69.81 91 THR A C 1
ATOM 747 O O . THR A 1 91 ? 32.585 20.738 -25.493 1.00 69.81 91 THR A O 1
ATOM 750 N N . SER A 1 92 ? 32.383 22.972 -25.326 1.00 72.88 92 SER A N 1
ATOM 751 C CA . SER A 1 92 ? 33.776 23.204 -24.979 1.00 72.88 92 SER A CA 1
ATOM 752 C C . SER A 1 92 ? 33.998 22.791 -23.524 1.00 72.88 92 SER A C 1
ATOM 754 O O . SER A 1 92 ? 33.470 23.384 -22.584 1.00 72.88 92 SER A O 1
ATOM 756 N N . TYR A 1 93 ? 34.773 21.730 -23.324 1.00 64.38 93 TYR A N 1
ATOM 757 C CA . TYR A 1 93 ? 35.217 21.330 -21.996 1.00 64.38 93 TYR A CA 1
ATOM 758 C C . TYR A 1 93 ? 36.515 22.063 -21.674 1.00 64.38 93 TYR A C 1
ATOM 760 O O . TYR A 1 93 ? 37.558 21.784 -22.263 1.00 64.38 93 TYR A O 1
ATOM 768 N N . VAL A 1 94 ? 36.472 22.980 -20.708 1.00 70.19 94 VAL A N 1
ATOM 769 C CA . VAL A 1 94 ? 37.697 23.469 -20.071 1.00 70.19 94 VAL A CA 1
ATOM 770 C C . VAL A 1 94 ? 38.126 22.413 -19.057 1.00 70.19 94 VAL A C 1
ATOM 772 O O . VAL A 1 94 ? 37.471 22.193 -18.039 1.00 70.19 94 VAL A O 1
ATOM 775 N N . THR A 1 95 ? 39.215 21.704 -19.343 1.00 62.38 95 THR A N 1
ATOM 776 C CA . THR A 1 95 ? 39.796 20.742 -18.403 1.00 62.38 95 THR A CA 1
ATOM 777 C C . THR A 1 95 ? 40.434 21.474 -17.227 1.00 62.38 95 THR A C 1
ATOM 779 O O . THR A 1 95 ? 41.572 21.924 -17.313 1.00 62.38 95 THR A O 1
ATOM 782 N N . HIS A 1 96 ? 39.731 21.544 -16.099 1.00 61.72 96 HIS A N 1
ATOM 783 C CA . HIS A 1 96 ? 40.286 21.981 -14.816 1.00 61.72 96 HIS A CA 1
ATOM 784 C C . HIS A 1 96 ? 41.052 20.832 -14.142 1.00 61.72 96 HIS A C 1
ATOM 786 O O . HIS A 1 96 ? 40.637 20.316 -13.109 1.00 61.72 96 HIS A O 1
ATOM 792 N N . ARG A 1 97 ? 42.140 20.365 -14.767 1.00 58.19 97 ARG A N 1
ATOM 793 C CA . ARG A 1 97 ? 42.932 19.232 -14.248 1.00 58.19 97 ARG A CA 1
ATOM 794 C C . ARG A 1 97 ? 43.925 19.623 -13.147 1.00 58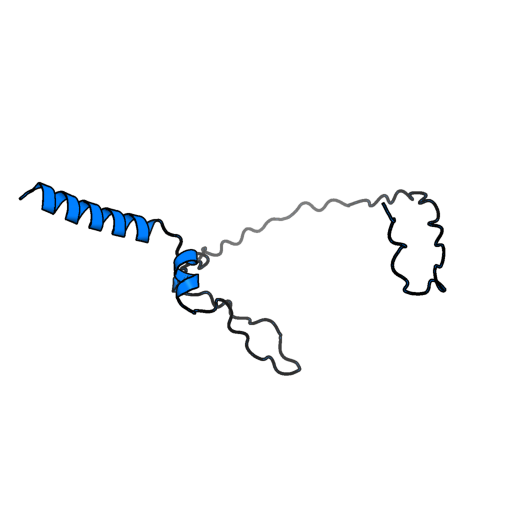.19 97 ARG A C 1
ATOM 796 O O . ARG A 1 97 ? 44.345 18.747 -12.404 1.00 58.19 97 ARG A O 1
ATOM 803 N N . ASP A 1 98 ? 44.192 20.919 -12.984 1.00 59.69 98 ASP A N 1
ATOM 804 C CA . ASP A 1 98 ? 45.229 21.432 -12.074 1.00 59.69 98 ASP A CA 1
ATOM 805 C C . ASP A 1 98 ? 44.689 22.364 -10.975 1.00 59.69 98 ASP A C 1
ATOM 807 O O . ASP A 1 98 ? 45.447 23.099 -10.338 1.00 59.69 98 ASP A O 1
ATOM 811 N N . LEU A 1 99 ? 43.374 22.367 -10.720 1.00 58.28 99 LEU A N 1
ATOM 812 C CA . LEU A 1 99 ? 42.841 23.115 -9.583 1.00 58.28 99 LEU A CA 1
ATOM 813 C C . LEU A 1 99 ? 43.139 22.347 -8.292 1.00 58.28 99 LEU A C 1
ATOM 815 O O . LEU A 1 99 ? 42.571 21.288 -8.034 1.00 58.28 99 LEU A O 1
ATOM 819 N N . SER A 1 100 ? 44.029 22.898 -7.462 1.00 62.53 100 SER A N 1
ATOM 820 C CA . SER A 1 100 ? 44.202 22.436 -6.082 1.00 62.53 100 SER A CA 1
ATOM 821 C C . SER A 1 100 ? 42.841 22.438 -5.371 1.00 62.53 100 SER A C 1
ATOM 823 O O . SER A 1 100 ? 42.082 23.386 -5.596 1.00 62.53 100 SER A O 1
ATOM 825 N N . PRO A 1 101 ? 42.536 21.480 -4.477 1.00 60.41 101 PRO A N 1
ATOM 826 C CA . PRO A 1 101 ? 41.321 21.491 -3.669 1.00 60.41 101 PRO A CA 1
ATOM 827 C C . PRO A 1 101 ? 41.426 22.582 -2.591 1.00 60.41 101 PRO A C 1
ATOM 829 O O . PRO A 1 101 ? 41.533 22.311 -1.399 1.00 60.41 101 PRO A O 1
ATOM 832 N N . ARG A 1 102 ? 41.468 23.846 -3.007 1.00 63.38 102 ARG A N 1
ATOM 833 C CA . ARG A 1 102 ? 41.217 24.984 -2.133 1.00 63.38 102 ARG A CA 1
ATOM 834 C C . ARG A 1 102 ? 39.757 25.349 -2.304 1.00 63.38 102 ARG A C 1
ATOM 836 O O . ARG A 1 102 ? 39.281 25.524 -3.423 1.00 63.38 102 ARG A O 1
ATOM 843 N N . ALA A 1 103 ? 39.060 25.436 -1.177 1.00 60.72 103 ALA A N 1
ATOM 844 C CA . ALA A 1 103 ? 37.744 26.043 -1.125 1.00 60.72 103 ALA A CA 1
ATOM 845 C C . ALA A 1 103 ? 37.789 27.441 -1.780 1.00 60.72 103 ALA A C 1
ATOM 847 O O . ALA A 1 103 ? 38.845 28.089 -1.745 1.00 60.72 103 ALA A O 1
ATOM 848 N N . PRO A 1 104 ? 36.679 27.905 -2.384 1.00 60.69 104 PRO A N 1
ATOM 849 C CA . PRO A 1 104 ? 36.592 29.270 -2.892 1.00 60.69 104 PRO A CA 1
ATOM 850 C C . PRO A 1 104 ? 36.981 30.270 -1.787 1.00 60.69 104 PRO A C 1
ATOM 852 O O . PRO A 1 104 ? 36.726 29.998 -0.609 1.00 60.69 104 PRO A O 1
ATOM 855 N N . PRO A 1 105 ? 37.640 31.393 -2.128 1.00 68.19 105 PRO A N 1
ATOM 856 C CA . PRO A 1 105 ? 38.041 32.378 -1.132 1.00 68.19 105 PRO A CA 1
ATOM 857 C C . PRO A 1 105 ? 36.814 32.885 -0.367 1.00 68.19 105 PRO A C 1
ATOM 859 O O . PRO A 1 105 ? 35.781 33.180 -0.963 1.00 68.19 105 PRO A O 1
ATOM 862 N N . VAL A 1 106 ? 36.936 32.970 0.959 1.00 64.38 106 VAL A N 1
ATOM 863 C CA . VAL A 1 106 ? 35.950 33.637 1.816 1.00 64.38 106 VAL A CA 1
ATOM 864 C C . VAL A 1 106 ? 35.921 35.115 1.439 1.00 64.38 106 VAL A C 1
ATOM 866 O O . VAL A 1 106 ? 36.956 35.782 1.489 1.00 64.38 106 VAL A O 1
ATOM 869 N N . GLU A 1 107 ? 34.748 35.627 1.072 1.00 69.62 107 GLU A N 1
ATOM 870 C CA . GLU A 1 107 ? 34.517 37.068 1.017 1.00 69.62 107 GLU A CA 1
ATOM 871 C C . GLU A 1 107 ? 34.614 37.611 2.446 1.00 69.62 107 GLU A C 1
ATOM 873 O O . GLU A 1 107 ? 33.824 37.254 3.322 1.00 69.62 107 GLU A O 1
ATOM 878 N N . VAL A 1 108 ? 35.636 38.427 2.704 1.00 60.91 108 VAL A N 1
ATOM 879 C CA . VAL A 1 108 ? 35.722 39.202 3.941 1.00 60.91 108 VAL A CA 1
ATOM 880 C C . VAL A 1 108 ? 34.783 40.391 3.759 1.00 60.91 108 VAL A C 1
ATOM 882 O O . VAL A 1 108 ? 35.016 41.213 2.873 1.00 60.91 108 VAL A O 1
ATOM 885 N N . ALA A 1 109 ? 33.701 40.406 4.537 1.00 52.50 109 ALA A N 1
ATOM 886 C CA . ALA A 1 109 ? 32.732 41.499 4.595 1.00 52.50 109 ALA A CA 1
ATOM 887 C C . ALA A 1 109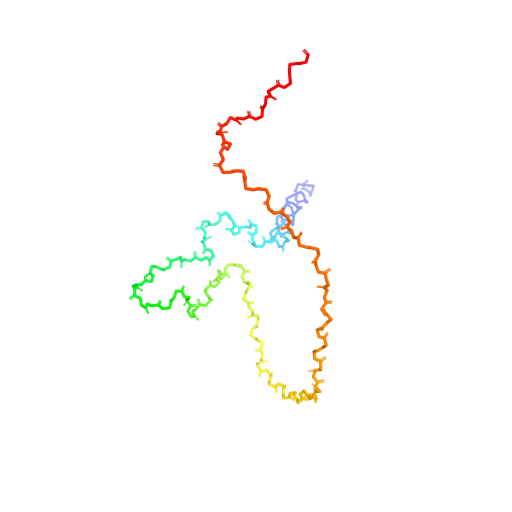 ? 33.358 42.810 5.096 1.00 52.50 109 ALA A C 1
ATOM 889 O O . ALA A 1 109 ? 34.280 42.738 5.944 1.00 52.50 109 ALA A O 1
#

Organism: NCBI:txid2725414

Radius of gyration: 31.35 Å; chains: 1; bounding box: 72×59×76 Å

Sequence (109 aa):
MYKHFQKILALILLGVFTLNTVPREFIHIFTNHHDTQDTHASAGDAMFSGEHRHCDFLQIGVEPFDQYTTTFIAPVRPVIWVFQPRQLPETSYVTHRDLSPRAPPVEVA

pLDDT: mean 72.03, std 11.9, range [52.5, 96.56]

Foldseek 3Di:
DVVVVVVVVVVVVVVVVCVVPPQLVVVVVVPPDDQDDQDDDDVPDDNDDPDNDGDVSNVPPPDPPPDDDDDDDDDDDDDDDDDDDDPDPPPDDDPPPPDDPDDDDDPDD

Secondary structure (DSSP, 8-state):
-HHHHHHHHHHHHHHHHHHHHS-HHHHHTTTT--S-------TTS-SS-SS----TTT-----------------------------PPP-------S--SPPPPP---